Protein AF-A0A8H9GE00-F1 (afdb_monomer)

Mean predicted aligned error: 8.65 Å

Secondary structure (DSSP, 8-state):
---------HHHHHHHHHHHHHHHTT----PPPTTS-THHHHHHHHHHHHHHHHHHHHHHHHHTT-HHHHHHHHHHHHHHHHHHHHHHHSTTHHHHHHHHHHHTT---

pLDDT: mean 82.61, std 16.95, range [37.47, 98.31]

Solvent-accessible surface area (backbone atoms only — not comparable to full-atom values): 6409 Å² total; per-residue (Å²): 132,81,83,79,68,86,85,74,63,58,72,59,53,47,50,54,54,43,52,57,45,65,74,54,64,81,66,86,77,82,87,72,58,94,93,51,63,76,61,42,64,55,53,36,52,53,33,51,55,52,27,45,54,29,46,52,50,35,51,54,26,51,76,67,74,34,61,73,78,24,50,66,38,51,49,50,29,50,50,30,54,52,48,38,52,46,39,73,73,36,87,71,33,49,57,58,60,55,48,60,58,48,71,77,66,74,83,128

Radius of gyration: 16.69 Å; Cα contacts (8 Å, |Δi|>4): 60; chains: 1; bounding box: 38×50×42 Å

Nearest PDB structures (foldseek):
  4er9-assembly1_A  TM=6.821E-01  e=1.483E+00  Salmonella enterica subsp. enterica serovar Typhimurium
  1x8z-assembly1_A-2  TM=6.296E-01  e=1.186E+00  Arabidopsis thaliana
  1x8z-assembly3_A  TM=6.296E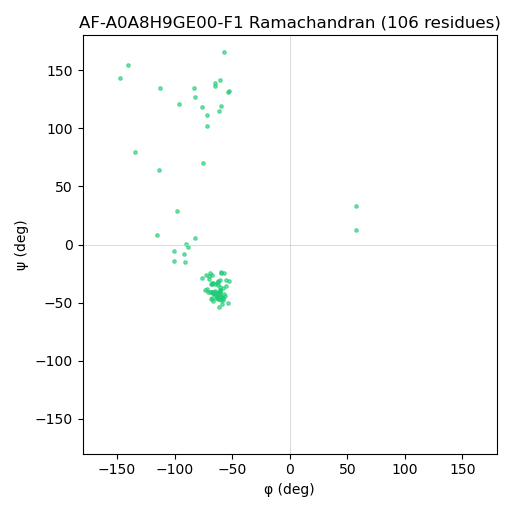-01  e=1.186E+00  Arabidopsis thaliana
  1xg2-assembly1_B  TM=6.361E-01  e=6.718E+00  Actinidia chinensis
  7kr5-assembly1_A  TM=4.121E-01  e=2.454E+00  Drosophila melanogaster

Sequence (108 aa):
MAPQGPVIAYRAELRDLIALWDADRDVRSFQVRADSHHSVPIIIRGLVAHAVDCARAVLALYESSLPLPAAPVIRVLIEDAVTAGWVLVTPDGWRSSSRAGLINGGKR

Organism: NCBI:txid33881

Structure (mmCIF, N/CA/C/O backbone):
data_AF-A0A8H9GE00-F1
#
_entry.id   AF-A0A8H9GE00-F1
#
loop_
_atom_site.group_PDB
_atom_site.id
_atom_site.type_symbol
_atom_site.label_atom_id
_atom_site.label_alt_id
_atom_site.label_comp_id
_atom_site.label_asym_id
_atom_site.label_entity_id
_atom_site.label_seq_id
_atom_site.pdbx_PDB_ins_code
_atom_site.Cartn_x
_atom_site.Cartn_y
_atom_site.Cartn_z
_atom_site.occupancy
_atom_site.B_iso_or_equiv
_atom_site.auth_seq_id
_atom_site.auth_comp_id
_atom_site.auth_asym_id
_atom_site.auth_atom_id
_atom_site.pdbx_PDB_model_num
ATOM 1 N N . MET A 1 1 ? -4.278 34.867 5.887 1.00 48.31 1 MET A N 1
ATOM 2 C CA . MET A 1 1 ? -4.960 33.565 6.038 1.00 48.31 1 MET A CA 1
ATOM 3 C C . MET A 1 1 ? -4.436 32.670 4.927 1.00 48.31 1 MET A C 1
ATOM 5 O O . MET A 1 1 ? -4.701 32.974 3.773 1.00 48.31 1 MET A O 1
ATOM 9 N N . ALA A 1 2 ? -3.567 31.703 5.235 1.00 45.47 2 ALA A N 1
ATOM 10 C CA . ALA A 1 2 ? -3.017 30.818 4.206 1.00 45.47 2 ALA A CA 1
ATOM 11 C C . ALA A 1 2 ? -4.155 29.965 3.613 1.00 45.47 2 ALA A C 1
ATOM 13 O O . ALA A 1 2 ? -5.027 29.548 4.382 1.00 45.47 2 ALA A O 1
ATOM 14 N N . PRO A 1 3 ? -4.193 29.735 2.289 1.00 51.81 3 PRO A N 1
ATOM 15 C CA . PRO A 1 3 ? -5.205 28.876 1.692 1.00 51.81 3 PRO A CA 1
ATOM 16 C C . PRO A 1 3 ? -5.081 27.482 2.308 1.00 51.81 3 PRO A C 1
ATOM 18 O O . PRO A 1 3 ? -4.028 26.849 2.227 1.00 51.81 3 PRO A O 1
ATOM 21 N N . GLN A 1 4 ? -6.144 27.027 2.970 1.00 54.81 4 GLN A N 1
ATOM 22 C CA . GLN A 1 4 ? -6.225 25.643 3.412 1.00 54.81 4 GLN A CA 1
ATOM 23 C C . GLN A 1 4 ? -6.438 24.803 2.157 1.00 54.81 4 GLN A C 1
ATOM 25 O O . GLN A 1 4 ? -7.453 24.948 1.476 1.00 54.81 4 GLN A O 1
ATOM 30 N N . GLY A 1 5 ? -5.426 24.010 1.802 1.00 57.38 5 GLY A N 1
ATOM 31 C CA . GLY A 1 5 ? -5.519 23.063 0.698 1.00 57.38 5 GLY A CA 1
ATOM 32 C C . GLY A 1 5 ? -6.683 22.085 0.904 1.00 57.38 5 GLY A C 1
ATOM 33 O O . GLY A 1 5 ? -7.227 21.997 2.009 1.00 57.38 5 GLY A O 1
ATOM 34 N N . PRO A 1 6 ? -7.089 21.355 -0.144 1.00 58.88 6 PRO A N 1
ATOM 35 C CA . PRO A 1 6 ? -8.172 20.387 -0.031 1.00 58.88 6 PRO A CA 1
ATOM 36 C C . PRO A 1 6 ? -7.902 19.412 1.123 1.00 58.88 6 PRO A C 1
ATOM 38 O O . PRO A 1 6 ? -6.805 18.867 1.251 1.00 58.88 6 PRO A O 1
ATOM 41 N N . VAL A 1 7 ? -8.908 19.200 1.976 1.00 61.00 7 VAL A N 1
ATOM 42 C CA . VAL A 1 7 ? -8.854 18.178 3.025 1.00 61.00 7 VAL A CA 1
ATOM 43 C C . VAL A 1 7 ? -8.965 16.823 2.338 1.00 61.00 7 VAL A C 1
ATOM 45 O O . VAL A 1 7 ? -10.047 16.414 1.927 1.00 61.00 7 VAL A O 1
ATOM 48 N N . ILE A 1 8 ? -7.836 16.137 2.185 1.00 67.12 8 ILE A N 1
ATOM 49 C CA . ILE A 1 8 ? -7.805 14.801 1.593 1.00 67.12 8 ILE A CA 1
ATOM 50 C C . ILE A 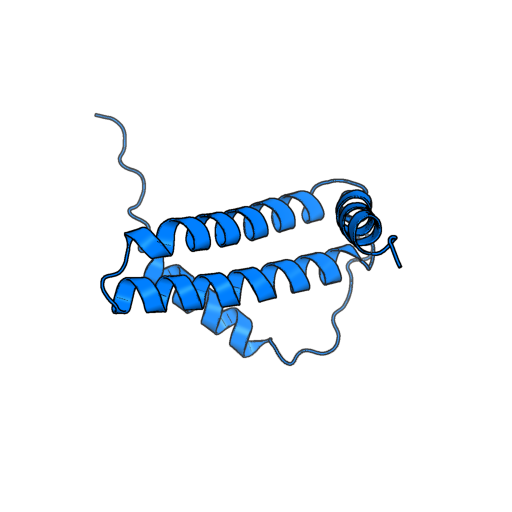1 8 ? -8.312 13.804 2.635 1.00 67.12 8 ILE A C 1
ATOM 52 O O . ILE A 1 8 ? -7.708 13.622 3.697 1.00 67.12 8 ILE A O 1
ATOM 56 N N . ALA A 1 9 ? -9.413 13.121 2.325 1.00 83.81 9 ALA A N 1
ATOM 57 C CA . ALA A 1 9 ? -9.913 12.005 3.116 1.00 83.81 9 ALA A CA 1
ATOM 58 C C . ALA A 1 9 ? -9.040 10.761 2.873 1.00 83.81 9 ALA A C 1
ATOM 60 O O . ALA A 1 9 ? -9.477 9.796 2.256 1.00 83.81 9 ALA A O 1
ATOM 61 N N . TYR A 1 10 ? -7.797 10.770 3.367 1.00 84.88 10 TYR A N 1
ATOM 62 C CA . TYR A 1 10 ? -6.777 9.781 2.990 1.00 84.88 10 TYR A CA 1
ATOM 63 C C . TYR A 1 10 ? -7.211 8.322 3.206 1.00 84.88 10 TYR A C 1
ATOM 65 O O . TYR A 1 10 ? -6.798 7.451 2.457 1.00 84.88 10 TYR A O 1
ATOM 73 N N . ARG A 1 11 ? -8.069 8.025 4.195 1.00 89.62 11 ARG A N 1
ATOM 74 C CA . ARG A 1 11 ? -8.589 6.661 4.410 1.00 89.62 11 ARG A CA 1
ATOM 75 C C . ARG A 1 11 ? -9.522 6.188 3.295 1.00 89.62 11 ARG A C 1
ATOM 77 O O . ARG A 1 11 ? -9.570 4.991 3.047 1.00 89.62 11 ARG A O 1
ATOM 84 N N . ALA A 1 12 ? -10.288 7.090 2.680 1.00 91.69 12 ALA A N 1
ATOM 85 C CA . ALA A 1 12 ? -11.087 6.758 1.503 1.00 91.69 12 ALA A CA 1
ATOM 86 C C . ALA A 1 12 ? -10.154 6.476 0.320 1.00 91.69 12 ALA A C 1
ATOM 88 O O . ALA A 1 12 ? -10.237 5.406 -0.266 1.00 91.69 12 ALA A O 1
ATOM 89 N N . GLU A 1 13 ? -9.160 7.341 0.110 1.00 93.19 13 GLU A N 1
ATOM 90 C CA . GLU A 1 13 ? -8.176 7.148 -0.961 1.00 93.19 13 GLU A CA 1
ATOM 91 C C . GLU A 1 13 ? -7.374 5.853 -0.815 1.00 93.19 13 GLU A C 1
ATOM 93 O O . GLU A 1 13 ? -7.158 5.139 -1.789 1.00 93.19 13 GLU A O 1
ATOM 98 N N . LEU A 1 14 ? -6.974 5.482 0.407 1.00 95.12 14 LEU A N 1
ATOM 99 C CA . LEU A 1 14 ? -6.322 4.193 0.643 1.00 95.12 14 LEU A CA 1
ATOM 100 C C . LEU A 1 14 ? -7.228 3.020 0.253 1.00 95.12 14 LEU A C 1
ATOM 102 O O . LEU A 1 14 ? -6.732 2.047 -0.305 1.00 95.12 14 LEU A O 1
ATOM 106 N N . ARG A 1 15 ? -8.539 3.095 0.520 1.00 96.62 15 ARG A N 1
ATOM 107 C CA . ARG A 1 15 ? -9.480 2.034 0.126 1.00 96.62 15 ARG A CA 1
ATOM 108 C C . ARG A 1 15 ? -9.614 1.939 -1.388 1.00 96.62 15 ARG A C 1
ATOM 110 O O . ARG A 1 15 ? -9.580 0.828 -1.909 1.00 96.62 15 ARG A O 1
ATOM 117 N N . ASP A 1 16 ? -9.691 3.071 -2.076 1.00 95.12 16 ASP A N 1
ATOM 118 C CA . ASP A 1 16 ? -9.800 3.105 -3.535 1.00 95.12 16 ASP A CA 1
ATOM 119 C C . ASP A 1 16 ? -8.528 2.556 -4.203 1.00 95.12 16 ASP A C 1
ATOM 121 O O . ASP A 1 16 ? -8.603 1.737 -5.120 1.00 95.12 16 ASP A O 1
ATOM 125 N N . LEU A 1 17 ? -7.349 2.909 -3.682 1.00 94.12 17 LEU A N 1
ATOM 126 C CA . LEU A 1 17 ? -6.067 2.371 -4.149 1.00 94.12 17 LEU A CA 1
ATOM 127 C C . LEU A 1 17 ? -5.926 0.863 -3.889 1.00 94.12 17 LEU A C 1
ATOM 129 O O . LEU A 1 17 ? -5.434 0.137 -4.755 1.00 94.12 17 LEU A O 1
ATOM 133 N N . ILE A 1 18 ? -6.370 0.374 -2.725 1.00 97.19 18 ILE A N 1
ATOM 134 C CA . ILE A 1 18 ? -6.395 -1.066 -2.420 1.00 97.19 18 ILE A CA 1
ATOM 135 C C . ILE A 1 18 ? -7.324 -1.795 -3.396 1.00 97.19 18 ILE A C 1
ATOM 137 O O . ILE A 1 18 ? -6.942 -2.832 -3.932 1.00 97.19 18 ILE A O 1
ATOM 141 N N . ALA A 1 19 ? -8.514 -1.248 -3.658 1.00 96.38 19 ALA A N 1
ATOM 142 C CA . ALA A 1 19 ? -9.473 -1.846 -4.581 1.00 96.38 19 ALA A CA 1
ATOM 143 C C . ALA A 1 19 ? -8.917 -1.927 -6.011 1.00 96.38 19 ALA A C 1
ATOM 145 O O . ALA A 1 19 ? -9.059 -2.960 -6.665 1.00 96.38 19 ALA A O 1
ATOM 146 N N . LEU A 1 20 ? -8.229 -0.876 -6.472 1.00 94.00 20 LEU A N 1
ATOM 147 C CA . LEU A 1 20 ? -7.545 -0.876 -7.765 1.00 94.00 20 LEU A CA 1
ATOM 148 C C . LEU A 1 20 ? -6.470 -1.969 -7.836 1.00 94.00 20 LEU A C 1
ATOM 150 O O . LEU A 1 20 ? -6.390 -2.698 -8.821 1.00 94.00 20 LEU A O 1
ATOM 154 N N . TRP A 1 21 ? -5.661 -2.114 -6.785 1.00 94.31 21 TRP A N 1
ATOM 155 C CA . TRP A 1 21 ? -4.653 -3.171 -6.722 1.00 94.31 21 TRP A CA 1
ATOM 156 C C . TRP A 1 21 ? -5.272 -4.571 -6.734 1.00 94.31 21 TRP A C 1
ATOM 158 O O . TRP A 1 21 ? -4.799 -5.450 -7.455 1.00 94.31 21 TRP A O 1
ATOM 168 N N . ASP A 1 22 ? -6.327 -4.789 -5.950 1.00 94.81 22 ASP A N 1
ATOM 169 C CA . ASP A 1 22 ? -6.982 -6.091 -5.842 1.00 94.81 22 ASP A CA 1
ATOM 170 C C . ASP A 1 22 ? -7.689 -6.512 -7.135 1.00 94.81 22 ASP A C 1
ATOM 172 O O . ASP A 1 22 ? -7.776 -7.710 -7.400 1.00 94.81 22 ASP A O 1
ATOM 176 N N . ALA A 1 23 ? -8.118 -5.563 -7.970 1.00 92.19 23 ALA A N 1
ATOM 177 C CA . ALA A 1 23 ? -8.656 -5.863 -9.295 1.00 92.19 23 ALA A CA 1
ATOM 178 C C . ALA A 1 23 ? -7.599 -6.473 -10.243 1.00 92.19 23 ALA A C 1
ATOM 180 O O . ALA A 1 23 ? -7.922 -7.367 -11.024 1.00 92.19 23 ALA A O 1
ATOM 181 N N . ASP A 1 24 ? -6.333 -6.052 -10.126 1.00 85.75 24 ASP A N 1
ATOM 182 C CA . ASP A 1 24 ? -5.249 -6.389 -11.066 1.00 85.75 24 ASP A CA 1
ATOM 183 C C . ASP A 1 24 ? -4.122 -7.250 -10.448 1.00 85.75 24 ASP A C 1
ATOM 185 O O . ASP A 1 24 ? -3.067 -7.495 -11.060 1.00 85.75 24 ASP A O 1
ATOM 189 N N . ARG A 1 25 ? -4.302 -7.738 -9.215 1.00 80.25 25 ARG A N 1
ATOM 190 C CA . ARG A 1 25 ? -3.261 -8.482 -8.476 1.00 80.25 25 ARG A CA 1
ATOM 191 C C . ARG A 1 25 ? -2.813 -9.769 -9.172 1.00 80.25 25 ARG A C 1
ATOM 193 O O . ARG A 1 25 ? -1.639 -10.129 -9.079 1.00 80.25 25 ARG A O 1
ATOM 200 N N . ASP A 1 26 ? -3.710 -10.414 -9.916 1.00 82.38 26 ASP A N 1
ATOM 201 C CA . ASP A 1 26 ? -3.457 -11.706 -10.567 1.00 82.38 26 ASP A CA 1
ATOM 202 C C . ASP A 1 26 ? -2.890 -11.575 -11.989 1.00 82.38 26 ASP A C 1
ATOM 204 O O . ASP A 1 26 ? -2.598 -12.581 -12.643 1.00 82.38 26 ASP A O 1
ATOM 208 N N . VAL A 1 27 ? -2.677 -10.346 -12.474 1.00 81.56 27 VAL A N 1
ATOM 209 C CA . VAL A 1 27 ? -2.016 -10.096 -13.759 1.00 81.56 27 VAL A CA 1
ATOM 210 C C . VAL A 1 27 ? -0.585 -10.644 -13.718 1.00 81.56 27 VAL A C 1
ATOM 212 O O . VAL A 1 27 ? 0.268 -10.170 -12.966 1.00 81.56 27 VAL A O 1
ATOM 215 N N . ARG A 1 28 ? -0.315 -11.657 -14.553 1.00 74.69 28 ARG A N 1
ATOM 216 C CA . ARG A 1 28 ? 0.976 -12.373 -14.602 1.00 74.69 28 ARG A CA 1
ATOM 217 C C . ARG A 1 28 ? 1.980 -11.793 -15.595 1.00 74.69 28 ARG A C 1
ATOM 219 O O . ARG A 1 28 ? 3.154 -12.145 -15.547 1.00 74.69 28 ARG A O 1
ATOM 226 N N . SE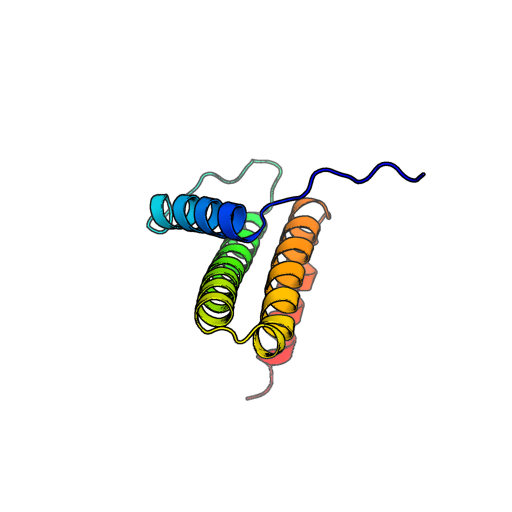R A 1 29 ? 1.529 -10.935 -16.505 1.00 77.56 29 SER A N 1
ATOM 227 C CA . SER A 1 29 ? 2.355 -10.372 -17.574 1.00 77.56 29 SER A CA 1
ATOM 228 C C . SER A 1 29 ? 1.913 -8.959 -17.916 1.00 77.56 29 SER A C 1
ATOM 230 O O . SER A 1 29 ? 0.719 -8.680 -17.965 1.00 77.56 29 SER A O 1
ATOM 232 N N . PHE A 1 30 ? 2.873 -8.096 -18.222 1.00 75.44 30 PHE A N 1
ATOM 233 C CA . PHE A 1 30 ? 2.634 -6.725 -18.655 1.00 75.44 30 PHE A CA 1
ATOM 2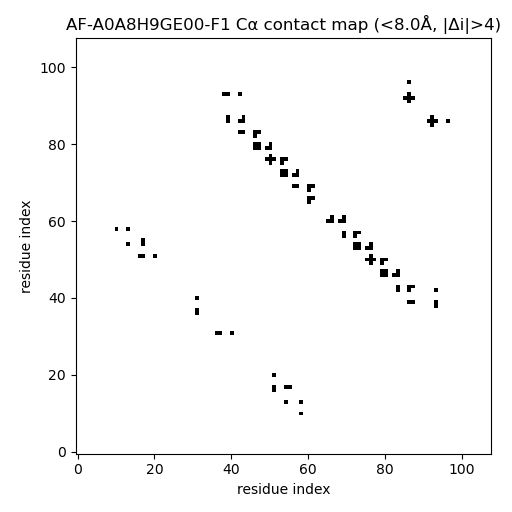34 C C . PHE A 1 30 ? 3.619 -6.359 -19.766 1.00 75.44 30 PHE A C 1
ATOM 236 O O . PHE A 1 30 ? 4.707 -6.929 -19.864 1.00 75.44 30 PHE A O 1
ATOM 243 N N . GLN A 1 31 ? 3.231 -5.407 -20.610 1.00 76.62 31 GLN A N 1
ATOM 244 C CA . GLN A 1 31 ? 4.121 -4.852 -21.624 1.00 76.62 31 GLN A CA 1
ATOM 245 C C . GLN A 1 31 ? 4.999 -3.776 -20.985 1.00 76.62 31 GLN A C 1
ATOM 247 O O . GLN A 1 31 ? 4.499 -2.854 -20.339 1.00 76.62 31 GLN A O 1
ATOM 252 N N . VAL A 1 32 ? 6.314 -3.901 -21.151 1.00 76.44 32 VAL A N 1
ATOM 253 C CA . VAL A 1 32 ? 7.276 -2.880 -20.721 1.00 76.44 32 VAL A CA 1
ATOM 254 C C . VAL A 1 32 ? 7.350 -1.819 -21.813 1.00 76.44 32 VAL A C 1
ATOM 256 O O . VAL A 1 32 ? 7.439 -2.155 -22.994 1.00 76.44 32 VAL A O 1
ATOM 259 N N . ARG A 1 33 ? 7.319 -0.534 -21.441 1.00 73.38 33 ARG A N 1
ATOM 260 C CA . ARG A 1 33 ? 7.571 0.539 -22.410 1.00 73.38 33 ARG A CA 1
ATOM 261 C C . ARG A 1 33 ? 8.979 0.398 -22.992 1.00 73.38 33 ARG A C 1
ATOM 263 O O . ARG A 1 33 ? 9.915 0.079 -22.267 1.00 73.38 33 ARG A O 1
ATOM 270 N N . ALA A 1 34 ? 9.131 0.671 -24.287 1.00 64.12 34 ALA A N 1
ATOM 271 C CA . ALA A 1 34 ? 10.401 0.491 -24.995 1.00 64.12 34 ALA A CA 1
ATOM 272 C C . ALA A 1 34 ? 11.564 1.331 -24.424 1.00 64.12 34 ALA A C 1
ATOM 274 O O . ALA A 1 34 ? 12.723 0.965 -24.587 1.00 64.12 34 ALA A O 1
ATOM 275 N N . ASP A 1 35 ? 11.256 2.437 -23.746 1.00 71.75 35 ASP A N 1
ATOM 276 C CA . ASP A 1 35 ? 12.207 3.353 -23.106 1.00 71.75 35 ASP A CA 1
ATOM 277 C C . ASP A 1 35 ? 12.560 2.972 -21.655 1.00 71.75 35 ASP A C 1
ATOM 279 O O . ASP A 1 35 ? 13.376 3.638 -21.019 1.00 71.75 35 ASP A O 1
ATOM 283 N N . SER A 1 36 ? 11.965 1.905 -21.116 1.00 69.50 36 SER A N 1
ATOM 284 C CA . SER A 1 36 ? 12.091 1.515 -19.712 1.00 69.50 36 SER A CA 1
ATOM 285 C C . SER A 1 36 ? 12.852 0.199 -19.557 1.00 69.50 36 SER A C 1
ATOM 287 O O . SER A 1 36 ? 12.568 -0.793 -20.228 1.00 69.50 36 SER A O 1
ATOM 289 N N . HIS A 1 37 ? 13.794 0.143 -18.611 1.00 82.19 37 HIS A N 1
ATOM 290 C CA . HIS A 1 37 ? 14.445 -1.121 -18.260 1.00 82.19 37 HIS A CA 1
ATOM 291 C C . HIS A 1 37 ? 13.418 -2.085 -17.641 1.00 82.19 37 HIS A C 1
ATOM 293 O O . HIS A 1 37 ? 12.651 -1.690 -16.764 1.00 82.19 37 HIS A O 1
ATOM 299 N N . HIS A 1 38 ? 13.427 -3.362 -18.034 1.00 79.19 38 HIS A N 1
ATOM 300 C CA . HIS A 1 38 ? 12.447 -4.363 -17.578 1.00 79.19 38 HIS A CA 1
ATOM 301 C C . HIS A 1 38 ? 12.386 -4.529 -16.046 1.00 79.19 38 HIS A C 1
ATOM 303 O O . HIS A 1 38 ? 11.355 -4.923 -15.507 1.00 79.19 38 HIS A O 1
ATOM 309 N N . SER A 1 39 ? 13.464 -4.197 -15.329 1.00 84.62 39 SER A N 1
ATOM 310 C CA . SER A 1 39 ? 13.491 -4.216 -13.860 1.00 84.62 39 SER A CA 1
ATOM 311 C C . SER A 1 39 ? 12.654 -3.108 -13.211 1.00 84.62 39 SER A C 1
ATOM 313 O O . SER A 1 39 ? 12.185 -3.305 -12.095 1.00 84.62 39 SER A O 1
ATOM 315 N N . VAL A 1 40 ? 12.449 -1.963 -13.876 1.00 87.00 40 VAL A N 1
ATOM 316 C CA . VAL A 1 40 ? 11.731 -0.805 -13.307 1.00 87.00 40 VAL A CA 1
ATOM 317 C C . VAL A 1 40 ? 10.281 -1.167 -12.950 1.00 87.00 40 VAL A C 1
ATOM 319 O O . VAL A 1 40 ? 9.925 -1.031 -11.778 1.00 87.00 40 VAL A O 1
ATOM 322 N N . PRO A 1 41 ? 9.454 -1.716 -13.864 1.00 86.88 41 PRO A N 1
ATOM 323 C CA . PRO A 1 41 ? 8.093 -2.124 -13.515 1.00 86.88 41 PRO A CA 1
ATOM 324 C C . PRO A 1 41 ? 8.022 -3.225 -12.450 1.00 86.88 41 PRO A C 1
ATOM 326 O O . PRO A 1 41 ? 7.085 -3.243 -11.658 1.00 86.88 41 PRO A O 1
ATOM 329 N N . ILE A 1 42 ? 9.004 -4.135 -12.406 1.00 87.50 42 ILE A N 1
ATOM 330 C CA . ILE A 1 42 ? 9.060 -5.214 -11.405 1.00 87.50 42 ILE A CA 1
ATOM 331 C C . ILE A 1 42 ? 9.303 -4.628 -10.010 1.00 87.50 42 ILE A C 1
ATOM 333 O O . ILE A 1 42 ? 8.601 -4.982 -9.064 1.00 87.50 42 ILE A O 1
ATOM 337 N N . ILE A 1 43 ? 10.261 -3.703 -9.887 1.00 89.75 43 ILE A N 1
ATOM 338 C CA . ILE A 1 43 ? 10.559 -3.008 -8.627 1.00 89.75 43 ILE A CA 1
ATOM 339 C C . ILE A 1 43 ? 9.348 -2.189 -8.178 1.00 89.75 43 ILE A C 1
ATOM 341 O O . ILE A 1 43 ? 8.938 -2.302 -7.026 1.00 89.75 43 ILE A O 1
ATOM 345 N N . ILE A 1 44 ? 8.733 -1.426 -9.089 1.00 91.12 44 ILE A N 1
ATOM 346 C CA . ILE A 1 44 ? 7.520 -0.654 -8.791 1.00 91.12 44 ILE A CA 1
ATOM 347 C C . ILE A 1 44 ? 6.397 -1.582 -8.320 1.00 91.12 44 ILE A C 1
ATOM 349 O O . ILE A 1 44 ? 5.786 -1.304 -7.295 1.00 91.12 44 ILE A O 1
ATOM 353 N N . ARG A 1 45 ? 6.150 -2.713 -8.997 1.00 90.56 45 ARG A N 1
ATOM 354 C CA . ARG A 1 45 ? 5.116 -3.671 -8.571 1.00 90.56 45 ARG A CA 1
ATOM 355 C C . ARG A 1 45 ? 5.390 -4.224 -7.170 1.00 90.56 45 ARG A C 1
ATOM 357 O O . ARG A 1 45 ? 4.448 -4.365 -6.400 1.00 90.56 45 ARG A O 1
ATOM 364 N N . GLY A 1 46 ? 6.650 -4.504 -6.831 1.00 91.88 46 GLY A N 1
ATOM 365 C CA . GLY A 1 46 ? 7.042 -4.937 -5.486 1.00 91.88 46 GLY A CA 1
ATOM 366 C C . GLY A 1 46 ? 6.796 -3.872 -4.412 1.00 91.88 46 GLY A C 1
ATOM 367 O O . GLY A 1 46 ? 6.206 -4.175 -3.379 1.00 91.88 46 GLY A O 1
ATOM 368 N N . LEU A 1 47 ? 7.184 -2.621 -4.681 1.00 95.31 47 LEU A N 1
ATOM 369 C CA . LEU A 1 47 ? 6.951 -1.487 -3.777 1.00 95.31 47 LEU A CA 1
ATOM 370 C C . LEU A 1 47 ? 5.455 -1.214 -3.585 1.00 95.31 47 LEU A C 1
ATOM 372 O O . LEU A 1 47 ? 5.007 -1.014 -2.463 1.00 95.31 47 LEU A O 1
ATOM 376 N N . VAL A 1 48 ? 4.661 -1.266 -4.660 1.00 94.94 48 VAL A N 1
ATOM 377 C CA . VAL A 1 48 ? 3.203 -1.087 -4.582 1.00 94.94 48 VAL A CA 1
ATOM 378 C C . VAL A 1 48 ? 2.551 -2.217 -3.785 1.00 94.94 48 VAL A C 1
ATOM 380 O O . VAL A 1 48 ? 1.688 -1.940 -2.958 1.00 94.94 48 VAL A O 1
ATOM 383 N N . ALA A 1 49 ? 2.976 -3.471 -3.976 1.00 94.75 49 ALA A N 1
ATOM 384 C CA . ALA A 1 49 ? 2.455 -4.597 -3.199 1.00 94.75 49 ALA A CA 1
ATOM 385 C C . ALA A 1 49 ? 2.666 -4.389 -1.689 1.00 94.75 49 ALA A C 1
ATOM 387 O O . ALA A 1 49 ? 1.731 -4.540 -0.905 1.00 94.75 49 ALA A O 1
ATOM 388 N N . HIS A 1 50 ? 3.871 -3.973 -1.291 1.00 97.25 50 HIS A N 1
ATOM 389 C CA . HIS A 1 50 ? 4.186 -3.688 0.108 1.00 97.25 50 HIS A CA 1
ATOM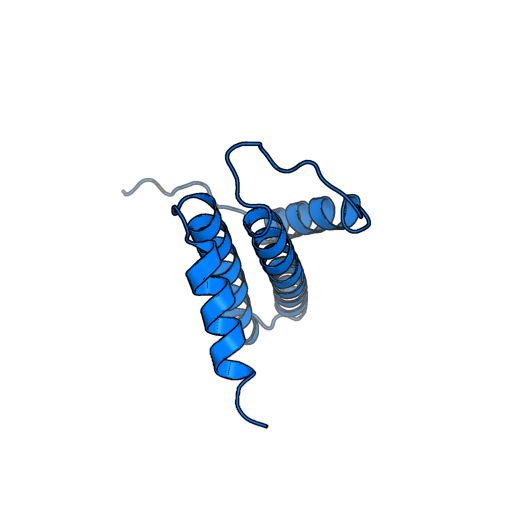 390 C C . HIS A 1 50 ? 3.435 -2.458 0.646 1.00 97.25 50 HIS A C 1
ATOM 392 O O . HIS A 1 50 ? 2.883 -2.505 1.748 1.00 97.25 50 HIS A O 1
ATOM 398 N N . ALA A 1 51 ? 3.314 -1.396 -0.157 1.00 97.56 51 ALA A N 1
ATOM 399 C CA . ALA A 1 51 ? 2.543 -0.209 0.198 1.00 97.56 51 ALA A CA 1
ATOM 400 C C . ALA A 1 51 ? 1.057 -0.532 0.432 1.00 97.56 51 ALA A C 1
ATOM 402 O O . ALA A 1 51 ? 0.443 0.028 1.340 1.00 97.56 51 ALA A O 1
ATOM 403 N N . VAL A 1 52 ? 0.479 -1.454 -0.345 1.00 97.38 52 VAL A N 1
ATOM 404 C CA . VAL A 1 52 ? -0.902 -1.934 -0.171 1.00 97.38 52 VAL A CA 1
ATOM 405 C C . VAL A 1 52 ? -1.068 -2.692 1.146 1.00 97.38 52 VAL A C 1
ATOM 407 O O . VAL A 1 52 ? -2.043 -2.460 1.865 1.00 97.38 52 VAL A O 1
ATOM 410 N N . ASP A 1 53 ? -0.119 -3.553 1.512 1.00 98.00 53 ASP A N 1
ATOM 411 C CA . ASP A 1 53 ? -0.152 -4.242 2.807 1.00 98.00 53 ASP A CA 1
ATOM 412 C C . ASP A 1 53 ? -0.009 -3.251 3.973 1.00 98.00 53 ASP A C 1
ATOM 414 O O . ASP A 1 53 ? -0.758 -3.326 4.954 1.00 98.00 53 ASP A O 1
ATOM 418 N N . CYS A 1 54 ? 0.859 -2.245 3.832 1.00 98.19 54 CYS A N 1
ATOM 419 C CA . CYS A 1 54 ? 0.954 -1.139 4.782 1.00 98.19 54 CYS A CA 1
ATOM 420 C C . CYS A 1 54 ? -0.358 -0.339 4.861 1.00 98.19 54 CYS A C 1
ATOM 422 O O . CYS A 1 54 ? -0.809 -0.013 5.957 1.00 98.19 54 CYS A O 1
ATOM 424 N N . ALA A 1 55 ? -1.018 -0.062 3.733 1.00 97.88 55 ALA A N 1
ATOM 425 C CA . ALA A 1 55 ? -2.291 0.660 3.693 1.00 97.88 55 ALA A CA 1
ATOM 426 C C . ALA A 1 55 ? -3.397 -0.097 4.439 1.00 97.88 55 ALA A C 1
ATOM 428 O O . ALA A 1 55 ? -4.122 0.495 5.242 1.00 97.88 55 ALA A O 1
ATOM 429 N N . ARG A 1 56 ? -3.488 -1.416 4.234 1.00 98.31 56 ARG A N 1
ATOM 430 C CA . ARG A 1 56 ? -4.408 -2.295 4.973 1.00 98.31 56 ARG A CA 1
ATOM 431 C C . ARG A 1 56 ? -4.129 -2.263 6.473 1.00 98.31 56 ARG A C 1
ATOM 433 O O . ARG A 1 56 ? -5.062 -2.113 7.259 1.00 98.31 56 ARG A O 1
ATOM 440 N N . ALA A 1 57 ? -2.859 -2.342 6.871 1.00 98.12 57 ALA A N 1
ATOM 441 C CA . ALA A 1 57 ? -2.463 -2.258 8.274 1.00 98.12 57 ALA A CA 1
ATOM 442 C C . ALA A 1 57 ? -2.805 -0.891 8.895 1.00 98.12 57 ALA A C 1
ATOM 444 O O . ALA A 1 57 ? -3.328 -0.840 10.007 1.00 98.12 57 ALA A O 1
ATOM 445 N N . VAL A 1 58 ? -2.589 0.214 8.171 1.00 97.50 58 VAL A N 1
ATOM 446 C CA . VAL A 1 58 ? -3.004 1.557 8.608 1.00 97.50 58 VAL A CA 1
ATOM 447 C C . VAL A 1 58 ? -4.513 1.600 8.836 1.00 97.50 58 VAL A C 1
ATOM 449 O O . VAL A 1 58 ? -4.944 2.010 9.912 1.00 97.50 58 VAL A O 1
ATOM 452 N N . LEU A 1 59 ? -5.322 1.152 7.872 1.00 97.62 59 LEU A N 1
ATOM 453 C CA . LEU A 1 59 ? -6.781 1.137 8.016 1.00 97.62 59 LEU A CA 1
ATOM 454 C C . LEU A 1 59 ? -7.220 0.317 9.236 1.00 97.62 59 LEU A C 1
ATOM 456 O O . LEU A 1 59 ? -7.969 0.838 10.061 1.00 97.62 59 LEU A O 1
ATOM 460 N N . ALA A 1 60 ? -6.679 -0.892 9.411 1.00 97.88 60 ALA A N 1
ATOM 461 C CA . ALA A 1 60 ? -6.992 -1.756 10.549 1.00 97.88 60 ALA A CA 1
ATOM 462 C C . ALA A 1 60 ? -6.628 -1.116 11.904 1.00 97.88 60 ALA A C 1
ATOM 464 O O . ALA A 1 60 ? -7.397 -1.197 12.865 1.00 97.88 60 ALA A O 1
ATOM 465 N N . LEU A 1 61 ? -5.478 -0.439 11.994 1.00 97.06 61 LEU A N 1
ATOM 466 C CA . LEU A 1 61 ? -5.052 0.263 13.209 1.00 97.06 61 LEU A CA 1
ATOM 467 C C . LEU A 1 61 ? -5.950 1.464 13.524 1.00 97.06 61 LEU A C 1
ATOM 469 O O . LEU A 1 61 ? -6.308 1.672 14.683 1.00 97.06 61 LEU A O 1
ATOM 473 N N . TYR A 1 62 ? -6.363 2.233 12.514 1.00 94.44 62 TYR A N 1
ATOM 474 C CA . TYR A 1 62 ? -7.309 3.335 12.713 1.00 94.44 62 TYR A CA 1
ATOM 475 C C . TYR A 1 62 ? -8.702 2.845 13.107 1.00 94.44 62 TYR A C 1
ATOM 477 O O . TYR A 1 62 ? -9.314 3.435 13.995 1.00 94.44 62 TYR A O 1
ATOM 485 N N . GLU A 1 63 ? -9.189 1.767 12.493 1.00 95.69 63 GLU A N 1
ATOM 486 C CA . GLU A 1 63 ? -10.456 1.121 12.860 1.00 95.69 63 GLU A CA 1
ATOM 487 C C . GLU A 1 63 ? -10.410 0.573 14.295 1.00 95.69 63 GLU A C 1
ATOM 489 O O . GLU A 1 63 ? -11.399 0.647 15.021 1.00 95.69 63 GLU A O 1
ATOM 494 N N . SER A 1 64 ? -9.230 0.151 14.754 1.00 97.62 64 SER A N 1
ATOM 495 C CA . SER A 1 64 ? -8.984 -0.279 16.136 1.00 97.62 64 SER A CA 1
ATOM 496 C C . SER A 1 64 ? -8.722 0.875 17.116 1.00 97.62 64 SER A C 1
ATOM 498 O O . SER A 1 64 ? -8.384 0.626 18.270 1.00 97.62 64 SER A O 1
ATOM 500 N N . SER A 1 65 ? -8.854 2.140 16.696 1.00 95.88 65 SER A N 1
ATOM 501 C CA . SER A 1 65 ? -8.543 3.321 17.523 1.00 95.88 65 SER A CA 1
ATOM 502 C C . SER A 1 65 ? -7.094 3.360 18.046 1.00 95.88 65 SER A C 1
ATOM 504 O O . SER A 1 65 ? -6.821 3.892 19.122 1.00 95.88 65 SER A O 1
ATOM 506 N N . LEU A 1 66 ? -6.144 2.842 17.260 1.00 95.50 66 LEU A N 1
ATOM 507 C CA . LEU A 1 66 ? -4.705 2.803 17.550 1.00 95.50 66 LEU A CA 1
ATOM 508 C C . LEU A 1 66 ? -3.898 3.695 16.577 1.00 95.50 66 LEU A C 1
ATOM 510 O O . LEU A 1 66 ? -3.058 3.197 15.824 1.00 95.50 66 LEU A O 1
ATOM 514 N N . PRO A 1 67 ? -4.091 5.030 16.577 1.00 91.25 67 PRO A N 1
ATOM 515 C CA . PRO A 1 67 ? -3.419 5.917 15.625 1.00 91.25 67 PRO A CA 1
ATOM 516 C C . PRO A 1 67 ? -1.910 6.062 15.882 1.00 91.25 67 PRO A C 1
ATOM 518 O O . PRO A 1 67 ? -1.149 6.267 14.940 1.00 91.25 67 PRO A O 1
ATOM 521 N N . LEU A 1 68 ? -1.453 5.941 17.135 1.00 94.88 68 LEU A N 1
ATOM 522 C CA . LEU A 1 68 ? -0.025 6.030 17.467 1.00 94.88 68 LEU A CA 1
ATOM 523 C C . LEU A 1 68 ? 0.774 4.849 16.882 1.00 94.88 68 LEU A C 1
ATOM 525 O O . LEU A 1 68 ? 1.764 5.100 16.195 1.00 94.88 68 LEU A O 1
ATOM 529 N N . PRO A 1 69 ? 0.336 3.584 17.046 1.00 96.06 69 PRO A N 1
ATOM 530 C CA . PRO A 1 69 ? 0.943 2.455 16.339 1.00 96.06 69 PRO A CA 1
ATOM 531 C C . PRO A 1 69 ? 0.881 2.537 14.807 1.00 96.06 69 PRO A C 1
ATOM 533 O O . PRO A 1 69 ? 1.715 1.928 14.144 1.00 96.06 69 PRO A O 1
ATOM 536 N N . ALA A 1 70 ? -0.065 3.287 14.227 1.00 95.31 70 ALA A N 1
ATOM 537 C CA . ALA A 1 70 ? -0.158 3.455 12.774 1.00 95.31 70 ALA A CA 1
ATOM 538 C C . ALA A 1 70 ? 0.947 4.354 12.196 1.00 95.31 70 ALA A C 1
ATOM 540 O O . ALA A 1 70 ? 1.315 4.191 11.035 1.00 95.31 70 ALA A O 1
ATOM 541 N N . ALA A 1 71 ? 1.508 5.273 12.989 1.00 94.94 71 ALA A N 1
ATOM 542 C CA . ALA A 1 71 ? 2.521 6.228 12.536 1.00 94.94 71 ALA A CA 1
ATOM 543 C C . ALA A 1 71 ? 3.747 5.589 11.842 1.00 94.94 71 ALA A C 1
ATOM 545 O O . ALA A 1 71 ? 4.077 6.022 10.734 1.00 94.94 71 ALA A O 1
ATOM 546 N N . PRO A 1 72 ? 4.420 4.562 12.405 1.00 97.12 72 PRO A N 1
ATOM 547 C CA . PRO A 1 72 ? 5.526 3.901 11.709 1.00 97.12 72 PRO A CA 1
ATOM 548 C C . PRO A 1 72 ? 5.091 3.210 10.408 1.00 97.12 72 PRO A C 1
ATOM 550 O O . PRO A 1 72 ? 5.849 3.216 9.445 1.00 97.12 72 PRO A O 1
ATOM 553 N N . VAL A 1 73 ? 3.871 2.671 10.337 1.00 97.69 73 VAL A N 1
ATOM 554 C CA . VAL A 1 73 ? 3.356 2.014 9.122 1.00 97.69 73 VAL A CA 1
ATOM 555 C C . VAL A 1 73 ? 3.062 3.037 8.023 1.00 97.69 73 VAL A C 1
ATOM 557 O O . VAL A 1 73 ? 3.412 2.822 6.866 1.00 97.69 73 VAL A O 1
ATOM 560 N N . ILE A 1 74 ? 2.484 4.188 8.384 1.00 95.69 74 ILE A N 1
ATOM 561 C CA . ILE A 1 74 ? 2.284 5.315 7.459 1.00 95.69 74 ILE A CA 1
ATOM 562 C C . ILE A 1 74 ? 3.620 5.759 6.866 1.00 95.69 74 ILE A C 1
ATOM 564 O O . ILE A 1 74 ? 3.705 6.031 5.671 1.00 95.69 74 ILE A O 1
ATOM 568 N N . ARG A 1 75 ? 4.669 5.831 7.689 1.00 97.00 75 ARG A N 1
ATOM 569 C CA . ARG A 1 75 ? 6.000 6.206 7.216 1.00 97.00 75 ARG A CA 1
ATOM 570 C C . ARG A 1 75 ? 6.505 5.239 6.145 1.00 97.00 75 ARG A C 1
ATOM 572 O O . ARG A 1 75 ? 6.940 5.705 5.101 1.00 97.00 75 ARG A O 1
ATOM 579 N N . VAL A 1 76 ? 6.402 3.934 6.384 1.00 97.56 76 VAL A N 1
ATOM 580 C CA . VAL A 1 76 ? 6.821 2.908 5.416 1.00 97.56 76 VAL A CA 1
ATOM 581 C C . VAL A 1 76 ? 6.015 3.010 4.117 1.00 97.56 76 VAL A C 1
ATOM 583 O O . VAL A 1 76 ? 6.599 3.020 3.040 1.00 97.56 76 VAL A O 1
ATOM 586 N N . LEU A 1 77 ? 4.696 3.209 4.208 1.00 96.88 77 LEU A N 1
ATOM 587 C CA . LEU A 1 77 ? 3.840 3.442 3.039 1.00 96.88 77 LEU A CA 1
ATOM 588 C C . LEU A 1 77 ? 4.319 4.640 2.202 1.00 96.88 77 LEU A C 1
ATOM 590 O O . LEU A 1 77 ? 4.375 4.567 0.974 1.00 96.88 77 LEU A O 1
ATOM 594 N N . ILE A 1 78 ? 4.669 5.752 2.856 1.00 95.75 78 ILE A N 1
ATOM 595 C CA . ILE A 1 78 ? 5.196 6.945 2.180 1.00 95.75 78 ILE A CA 1
ATOM 596 C C . ILE A 1 78 ? 6.575 6.658 1.569 1.00 95.75 78 ILE A C 1
ATOM 598 O O . ILE A 1 78 ? 6.839 7.080 0.444 1.00 95.75 78 ILE A O 1
ATOM 602 N N . GLU A 1 79 ? 7.448 5.939 2.277 1.00 97.44 79 GLU A N 1
ATOM 603 C CA . GLU A 1 79 ? 8.776 5.549 1.790 1.00 97.44 79 GLU A CA 1
ATOM 604 C C . GLU A 1 79 ? 8.685 4.673 0.529 1.00 97.44 79 GLU A C 1
ATOM 606 O O . GLU A 1 79 ? 9.407 4.935 -0.437 1.00 97.44 79 GLU A O 1
ATOM 611 N N . ASP A 1 80 ? 7.758 3.713 0.477 1.00 97.44 80 ASP A N 1
ATOM 612 C CA . ASP A 1 80 ? 7.496 2.907 -0.720 1.00 97.44 80 ASP A CA 1
ATOM 613 C C . ASP A 1 80 ? 7.030 3.775 -1.897 1.00 97.44 80 ASP A C 1
ATOM 615 O O . ASP A 1 80 ? 7.551 3.650 -3.009 1.00 97.44 80 ASP A O 1
ATOM 619 N N . ALA A 1 81 ? 6.092 4.701 -1.658 1.00 94.75 81 ALA A N 1
ATOM 620 C CA . ALA A 1 81 ? 5.567 5.597 -2.689 1.00 94.75 81 ALA A CA 1
ATOM 621 C C . ALA A 1 81 ? 6.650 6.535 -3.252 1.00 94.75 81 ALA A C 1
ATOM 623 O O . ALA A 1 81 ? 6.778 6.693 -4.470 1.00 94.75 81 ALA A O 1
ATOM 624 N N . VAL A 1 82 ? 7.471 7.126 -2.378 1.00 95.00 82 VAL A N 1
ATOM 625 C CA . VAL A 1 82 ? 8.596 7.987 -2.775 1.00 95.00 82 VAL A C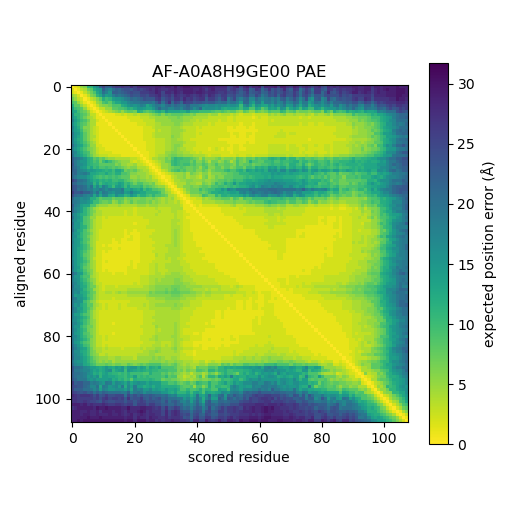A 1
ATOM 626 C C . VAL A 1 82 ? 9.644 7.185 -3.542 1.00 95.00 82 VAL A C 1
ATOM 628 O O . VAL A 1 82 ? 10.138 7.649 -4.570 1.00 95.00 82 VAL A O 1
ATOM 631 N N . THR A 1 83 ? 9.954 5.969 -3.089 1.00 94.69 83 THR A N 1
ATOM 632 C CA . THR A 1 83 ? 10.927 5.096 -3.755 1.00 94.69 83 THR A CA 1
ATOM 633 C C . THR A 1 83 ? 10.430 4.678 -5.136 1.00 94.69 83 THR A C 1
ATOM 635 O O . THR A 1 83 ? 11.199 4.721 -6.095 1.00 94.69 83 THR A O 1
ATOM 638 N N . ALA A 1 84 ? 9.145 4.345 -5.280 1.00 92.75 84 ALA A N 1
ATOM 639 C CA . ALA A 1 84 ? 8.550 4.012 -6.571 1.00 92.75 84 ALA A CA 1
ATOM 640 C C . ALA A 1 84 ? 8.612 5.205 -7.538 1.00 92.75 84 ALA A C 1
ATOM 642 O O . ALA A 1 84 ? 9.017 5.041 -8.691 1.00 92.75 84 ALA A O 1
ATOM 643 N N . GLY A 1 85 ? 8.292 6.411 -7.055 1.00 90.38 85 GLY A N 1
ATOM 644 C CA . GLY A 1 85 ? 8.434 7.644 -7.828 1.00 90.38 85 GLY A CA 1
ATOM 6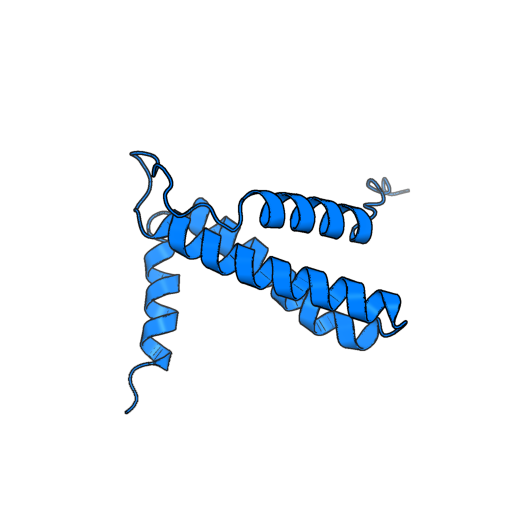45 C C . GLY A 1 85 ? 9.878 7.895 -8.264 1.00 90.38 85 GLY A C 1
ATOM 646 O O . GLY A 1 85 ? 10.128 8.179 -9.434 1.00 90.38 85 GLY A O 1
ATOM 647 N N . TRP A 1 86 ? 10.842 7.714 -7.358 1.00 91.81 86 TRP A N 1
ATOM 648 C CA . TRP A 1 86 ? 12.266 7.880 -7.650 1.00 91.81 86 TRP A CA 1
ATOM 649 C C . TRP A 1 86 ? 12.779 6.878 -8.695 1.00 91.81 86 TRP A C 1
ATOM 651 O O . TRP A 1 86 ? 13.471 7.282 -9.632 1.00 91.81 86 TRP A O 1
ATOM 661 N N . VAL A 1 87 ? 12.399 5.599 -8.583 1.00 89.00 87 VAL A N 1
ATOM 662 C CA . VAL A 1 87 ? 12.746 4.542 -9.553 1.00 89.00 87 VAL A CA 1
ATOM 663 C C . VAL A 1 87 ? 12.155 4.830 -10.935 1.00 89.00 87 VAL A C 1
ATOM 665 O O . VAL A 1 87 ? 12.792 4.518 -11.939 1.00 89.00 87 VAL A O 1
ATOM 668 N N . LEU A 1 88 ? 10.962 5.429 -10.996 1.00 86.12 88 LEU A N 1
ATOM 669 C CA . LEU A 1 88 ? 10.284 5.744 -12.252 1.00 86.12 88 LEU A CA 1
ATOM 670 C C . LEU A 1 88 ? 10.945 6.899 -13.019 1.00 86.12 88 LEU A C 1
ATOM 672 O O . LEU A 1 88 ? 11.003 6.852 -14.245 1.00 86.12 88 LEU A O 1
ATOM 676 N N . VAL A 1 89 ? 11.420 7.935 -12.320 1.00 84.88 89 VAL A N 1
ATOM 677 C CA . VAL A 1 89 ? 11.912 9.173 -12.962 1.00 84.88 89 VAL A CA 1
ATOM 678 C C . VAL A 1 89 ? 13.434 9.265 -13.069 1.00 84.88 89 VAL A C 1
ATOM 680 O O . VAL A 1 89 ? 13.937 10.114 -13.802 1.00 84.88 89 VAL A O 1
ATOM 683 N N . THR A 1 90 ? 14.180 8.424 -12.348 1.00 82.88 90 THR A N 1
ATOM 684 C CA . THR A 1 90 ? 15.648 8.494 -12.311 1.00 82.88 90 THR A CA 1
ATOM 685 C C . THR A 1 90 ? 16.275 7.515 -13.307 1.00 82.88 90 THR A C 1
ATOM 687 O O . THR A 1 90 ? 16.092 6.302 -13.154 1.00 82.88 90 THR A O 1
ATOM 690 N N . PRO A 1 91 ? 17.081 7.990 -14.279 1.00 74.12 91 PRO A N 1
ATOM 691 C CA . PRO A 1 91 ? 17.871 7.116 -15.143 1.00 74.12 91 PRO A CA 1
ATOM 692 C C . PRO A 1 91 ? 18.734 6.162 -14.307 1.00 74.12 91 PRO A C 1
ATOM 694 O O . PRO A 1 91 ? 19.394 6.589 -13.364 1.00 74.12 91 PRO A O 1
ATOM 697 N N . ASP A 1 92 ? 18.700 4.864 -14.620 1.00 78.31 92 ASP A N 1
ATOM 698 C CA . ASP A 1 92 ? 19.395 3.810 -13.861 1.00 78.31 92 ASP A CA 1
ATOM 699 C C . ASP A 1 92 ? 19.032 3.698 -12.363 1.00 78.31 92 ASP A C 1
ATOM 701 O O . ASP A 1 92 ? 19.689 2.949 -11.634 1.00 78.31 92 ASP A O 1
ATOM 705 N N . GLY A 1 93 ? 17.962 4.351 -11.891 1.00 70.38 93 GLY A N 1
ATOM 706 C CA . GLY A 1 93 ? 17.552 4.315 -10.481 1.00 70.38 93 GLY A CA 1
ATOM 707 C C . GLY A 1 93 ? 17.344 2.889 -9.955 1.00 70.38 93 GLY A C 1
ATOM 708 O O . GLY A 1 93 ? 17.775 2.542 -8.859 1.00 70.38 93 GLY A O 1
ATOM 709 N N . TRP A 1 94 ? 16.828 1.996 -10.800 1.00 73.75 94 TRP A N 1
ATOM 710 C CA . TRP A 1 94 ? 16.680 0.570 -10.496 1.00 73.75 94 TRP A CA 1
ATOM 711 C C . TRP A 1 94 ? 17.977 -0.106 -10.011 1.00 73.75 94 TRP A C 1
ATOM 713 O O . TRP A 1 94 ? 17.923 -1.019 -9.187 1.00 73.75 94 T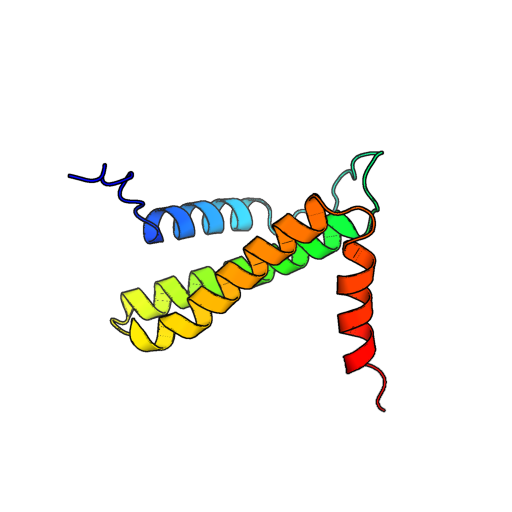RP A O 1
ATOM 723 N N . ARG A 1 95 ? 19.156 0.339 -10.475 1.00 76.69 95 ARG A N 1
ATOM 724 C CA . ARG A 1 95 ? 20.441 -0.266 -10.099 1.00 76.69 95 ARG A CA 1
ATOM 725 C C . ARG A 1 95 ? 20.778 -0.042 -8.636 1.00 76.69 95 ARG A C 1
ATOM 727 O O . ARG A 1 95 ? 21.429 -0.909 -8.059 1.00 76.69 95 ARG A O 1
ATOM 734 N N . SER A 1 96 ? 20.412 1.094 -8.043 1.00 70.25 96 SER A N 1
ATOM 735 C CA . SER A 1 96 ? 20.680 1.346 -6.621 1.00 70.25 96 SER A CA 1
ATOM 736 C C . SER A 1 96 ? 19.741 0.514 -5.744 1.00 70.25 96 SER A C 1
ATOM 738 O O . SER A 1 96 ? 20.204 -0.096 -4.780 1.00 70.25 96 SER A O 1
ATOM 740 N N . SER A 1 97 ? 18.470 0.385 -6.143 1.00 61.47 97 SER A N 1
ATOM 741 C CA . SER A 1 97 ? 17.473 -0.452 -5.469 1.00 61.47 97 SER A CA 1
ATOM 742 C C . SER A 1 97 ? 17.892 -1.924 -5.469 1.00 61.47 97 SER A C 1
ATOM 744 O O . SER A 1 97 ? 17.894 -2.573 -4.424 1.00 61.47 97 SER A O 1
ATOM 746 N N . SER A 1 98 ? 18.337 -2.451 -6.615 1.00 62.19 98 SER A N 1
ATOM 747 C CA . SER A 1 98 ? 18.821 -3.834 -6.709 1.00 62.19 98 SER A CA 1
ATOM 748 C C . SER A 1 98 ? 20.131 -4.060 -5.949 1.00 62.19 98 SER A C 1
ATOM 750 O O . SER A 1 98 ? 20.333 -5.132 -5.379 1.00 62.19 98 SER A O 1
ATOM 752 N N . ARG A 1 99 ? 21.026 -3.060 -5.898 1.00 59.97 99 ARG A N 1
ATOM 753 C CA . ARG A 1 99 ? 22.286 -3.181 -5.149 1.00 59.97 99 ARG A CA 1
ATOM 754 C C . ARG A 1 99 ? 22.044 -3.215 -3.649 1.00 59.97 99 ARG A C 1
ATOM 756 O O . ARG A 1 99 ? 22.666 -4.040 -2.997 1.00 59.97 99 ARG A O 1
ATOM 763 N N . ALA A 1 100 ? 21.123 -2.401 -3.127 1.00 56.53 100 ALA A N 1
ATOM 764 C CA . ALA A 1 100 ? 20.735 -2.414 -1.715 1.00 56.53 100 ALA A CA 1
ATOM 765 C C . ALA A 1 100 ? 20.222 -3.797 -1.258 1.00 56.53 100 ALA A C 1
ATOM 767 O O . ALA A 1 100 ? 20.568 -4.250 -0.168 1.00 56.53 100 ALA A O 1
ATOM 768 N N . GLY A 1 101 ? 19.486 -4.513 -2.119 1.00 48.09 101 GLY A N 1
ATOM 769 C CA . GLY A 1 101 ? 19.066 -5.897 -1.862 1.00 48.09 101 GLY A CA 1
ATOM 770 C C . GLY A 1 101 ? 20.223 -6.908 -1.820 1.00 48.09 101 GLY A C 1
ATOM 771 O O . GLY A 1 101 ? 20.197 -7.843 -1.023 1.00 48.09 101 GLY A O 1
ATOM 772 N N . LEU A 1 102 ? 21.276 -6.699 -2.617 1.00 47.62 102 LEU A N 1
ATOM 773 C CA . LEU A 1 102 ? 22.453 -7.580 -2.663 1.00 47.62 102 LEU A CA 1
ATOM 774 C C . LEU A 1 102 ? 23.398 -7.406 -1.462 1.00 47.62 102 LEU A C 1
ATOM 776 O O . LEU A 1 102 ? 24.032 -8.375 -1.050 1.00 47.62 102 LEU A O 1
ATOM 780 N N . ILE A 1 103 ? 23.472 -6.217 -0.853 1.00 50.91 103 ILE A N 1
ATOM 781 C CA . ILE A 1 103 ? 24.352 -5.978 0.312 1.00 50.91 103 ILE A CA 1
ATOM 782 C C . ILE A 1 103 ? 23.857 -6.715 1.571 1.00 50.91 103 ILE A C 1
ATOM 784 O O . ILE A 1 103 ? 24.666 -7.063 2.427 1.00 50.91 103 ILE A O 1
ATOM 788 N N . ASN A 1 104 ? 22.555 -7.021 1.660 1.00 44.69 104 ASN A N 1
ATOM 789 C CA . ASN A 1 104 ? 21.962 -7.787 2.767 1.00 44.69 104 ASN A CA 1
ATOM 790 C C . ASN A 1 104 ? 21.898 -9.310 2.524 1.00 44.69 104 ASN A C 1
ATOM 792 O O . ASN A 1 104 ? 21.592 -10.057 3.451 1.00 44.69 104 ASN A O 1
ATOM 796 N N . GLY A 1 105 ? 22.204 -9.790 1.312 1.00 40.41 105 GLY A N 1
ATOM 797 C CA . GLY A 1 105 ? 22.219 -11.222 0.967 1.00 40.41 105 GLY A CA 1
ATOM 798 C C . GLY A 1 105 ? 23.611 -11.870 0.946 1.00 40.41 105 GLY A C 1
ATOM 799 O O . GLY A 1 105 ? 23.717 -13.078 0.766 1.00 40.41 105 GLY A O 1
ATOM 800 N N . GLY A 1 106 ? 24.680 -11.086 1.121 1.00 37.47 106 GLY A N 1
ATOM 801 C CA . GLY A 1 106 ? 26.077 -11.510 0.940 1.00 37.47 106 GLY A CA 1
ATOM 802 C C . GLY A 1 106 ? 26.833 -11.901 2.214 1.00 37.47 106 GLY A C 1
ATOM 803 O O . GLY A 1 106 ? 28.045 -11.708 2.274 1.00 37.47 106 GLY A O 1
ATOM 804 N N . LYS A 1 107 ? 26.147 -12.403 3.248 1.00 43.16 107 LYS A N 1
ATOM 805 C CA . LYS A 1 107 ? 26.789 -13.057 4.402 1.00 43.16 107 LYS A CA 1
ATOM 806 C C . LYS A 1 107 ? 26.064 -14.354 4.757 1.00 43.16 107 LYS A C 1
ATOM 808 O O . LYS A 1 107 ? 25.270 -14.389 5.696 1.00 43.16 107 LYS A O 1
ATOM 813 N N . ARG A 1 108 ? 26.359 -15.406 4.000 1.00 43.22 108 ARG A N 1
ATOM 814 C CA . ARG A 1 108 ? 26.412 -16.792 4.476 1.00 43.22 108 ARG A CA 1
ATOM 815 C C . ARG A 1 108 ? 27.603 -17.468 3.822 1.00 43.22 108 ARG A C 1
ATOM 817 O O . ARG A 1 108 ? 27.788 -17.226 2.611 1.00 43.22 108 ARG A O 1
#

Foldseek 3Di:
DPDDPDPDPVLVVLVVLLVVCVVCVPPPDDDDPPPDDPLLVVLLNVLSVLLNVLSVVLNVCVVVVNNVV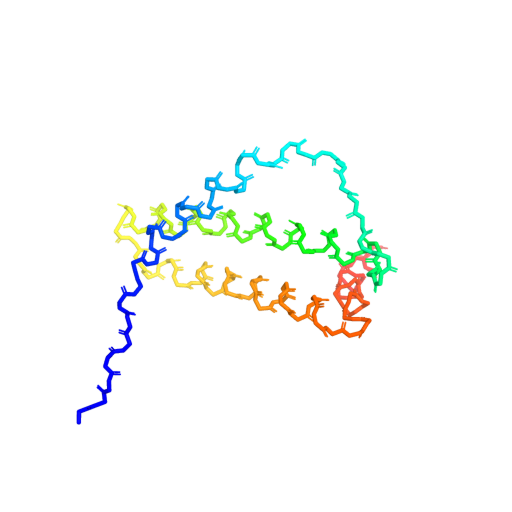NVVSVVSNVVSVVLNVCSVPDDVSSVVVVVVVVVVVPDD